Protein 2NML (pdb70)

Solvent-accessible surface area: 6786 Å² total; per-residue (Å²): 64,68,0,38,5,75,10,32,58,80,193,48,64,150,31,161,82,157,39,79,53,143,29,3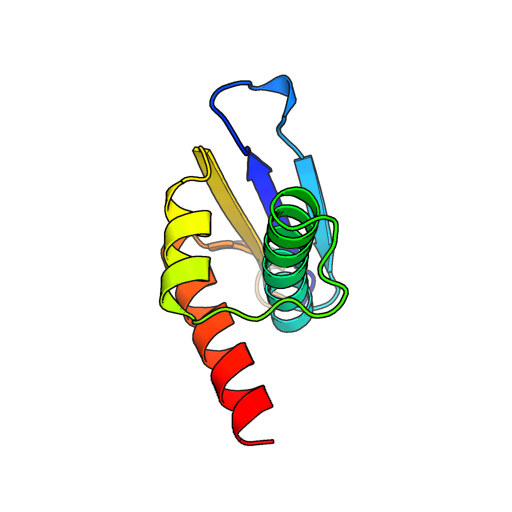0,88,76,0,0,84,12,0,8,125,53,12,67,74,68,32,89,172,130,68,111,136,51,140,95,63,128,54,73,57,57,86,0,43,82,29,0,78,116,15,50,77,2,30,1,49,0,60,92,78,147,90,135,75,82,73,85,47,86,44,90,48,0,28,100,65,0,99,69,19,51,116,72,95,84,127,158

Organism: Homo sapiens (NCBI:txid9606)

Sequence (100 aa):
SHTILLVQPTKRPEGRTYADYESVNECMEGVCKMYEEHLKRMNPNSPSITYDISQLFDFIDDLADLSCLVYRADTQTYQPYNKDWIKEKIYVLLRRQAQQ

GO terms:
  GO:0008327 methyl-CpG binding (F, IDA)
  GO:0034709 met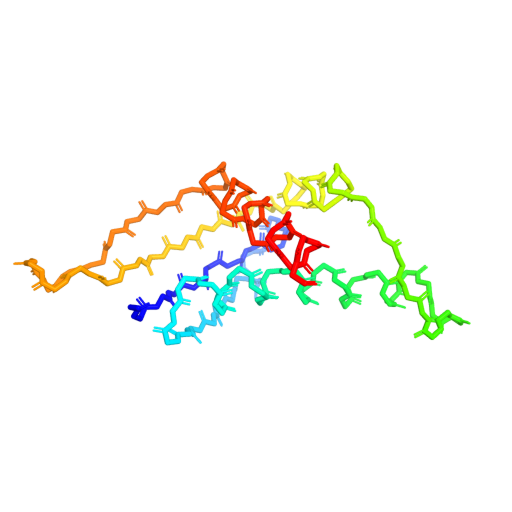hylosome (C, IDA)
  GO:0005515 protein binding (F, IPI)
  GO:0006139 nucleobase-containing compound metabolic process (P, TAS)
  GO:0006213 pyrimidine nucleoside metabolic process (P, TAS)
  GO:0005634 nucleus (C, IDA)
  GO:0030496 midbody (C, IDA)
  GO:0003723 RNA binding (F, HDA)

CATH classification: 3.30.2260.10

InterPro domains:
  IPR000781 Enhancer of rudimentary [PF01133] (2-101)
  IPR000781 Enhancer of rudimentary [PIRSF016393] (1-101)
  IPR000781 Enhancer of rudimentary [PS01290] (52-68)
  IPR000781 Enhancer of rudimentary [PTHR12373] (2-100)
  IPR035912 Enhancer of rudimentary superfamily [G3DSA:3.30.2260.10] (1-104)
  IPR035912 Enhancer of rudimentary superfamily [SSF143875] (2-101)

Foldseek 3Di:
DKKKKWFAQDPPPVRIDIDIDPDLLVVLVVLVVVVVVVQCVVVVVDPDDDDDLVVSLVSLVNTPAIWMWPADPVVRGTDIDGSVVSSVVNVVSVVVVVVD

Nearest PDB structures (foldseek):
  7cnc-assembly1_A  TM=9.936E-01  e=7.985E-19  Homo sapiens
  7x39-assembly1_A  TM=9.941E-01  e=1.436E-17  Homo sapiens
  7x39-assembly2_D  TM=9.907E-01  e=1.531E-17  Homo sapiens
  1wwq-assembly1_A  TM=8.778E-01  e=9.244E-17  Mus musculus
  7o6n-assembly1_A  TM=9.318E-01  e=7.547E-11  Caenorhabditis elegans

Structure (mmCIF, N/CA/C/O backbone):
data_2NML
#
_entry.id   2NML
#
_cell.length_a   53.739
_cell.length_b   53.739
_cell.length_c   67.448
_cell.angle_alpha   90.000
_cell.angle_beta   90.000
_cell.angle_gamma   120.000
#
_symmetry.space_group_name_H-M   'P 31 2 1'
#
loop_
_entity.id
_entity.type
_entity.pdbx_description
1 polymer 'Enhancer of rudimentary homolog'
2 water water
#
loop_
_atom_site.group_PDB
_atom_site.id
_atom_site.type_symbol
_atom_site.label_atom_id
_atom_site.label_alt_id
_atom_site.label_comp_id
_atom_site.label_asym_id
_atom_site.label_entity_id
_atom_site.label_seq_id
_atom_site.pdbx_PDB_ins_code
_atom_site.Cartn_x
_atom_site.Cartn_y
_atom_site.Cartn_z
_atom_site.occupancy
_atom_site.B_iso_or_equiv
_atom_site.auth_seq_id
_atom_site.auth_comp_id
_atom_site.auth_asym_id
_atom_site.auth_atom_id
_atom_site.pdbx_PDB_model_num
ATOM 1 N N . SER A 1 2 ? 38.228 49.271 10.553 1.00 21.72 2 SER A N 1
ATOM 2 C CA . SER A 1 2 ? 37.825 49.270 9.117 1.00 20.15 2 SER A CA 1
ATOM 3 C C . SER A 1 2 ? 38.130 50.625 8.487 1.00 20.47 2 SER 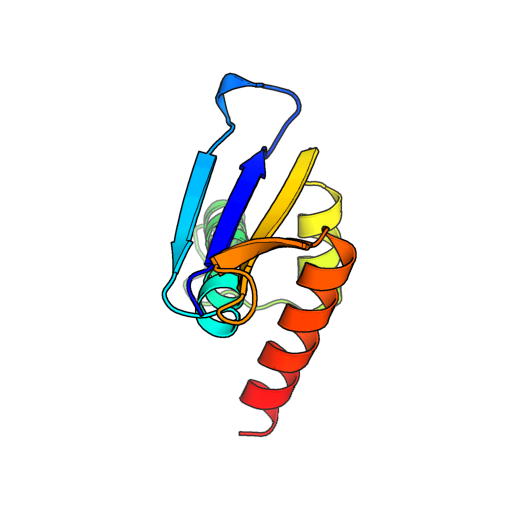A C 1
ATOM 4 O O . SER A 1 2 ? 37.875 51.665 9.095 1.00 19.59 2 SER A O 1
ATOM 7 N N . HIS A 1 3 ? 38.678 50.595 7.275 1.00 18.58 3 HIS A N 1
ATOM 8 C CA . HIS A 1 3 ? 39.035 51.803 6.531 1.00 17.63 3 HIS A CA 1
ATOM 9 C C . HIS A 1 3 ? 37.874 52.789 6.563 1.00 16.18 3 HIS A C 1
ATOM 10 O O . HIS A 1 3 ? 36.762 52.464 6.161 1.00 16.94 3 HIS A O 1
ATOM 17 N N . THR A 1 4 ? 38.149 53.999 7.041 1.00 14.40 4 THR A N 1
ATOM 18 C CA . THR A 1 4 ? 37.121 55.029 7.150 1.00 13.72 4 THR A CA 1
ATOM 19 C C . THR A 1 4 ? 37.571 56.310 6.459 1.00 14.39 4 THR A C 1
ATOM 20 O O . THR A 1 4 ? 38.701 56.763 6.636 1.00 16.21 4 THR A O 1
ATOM 24 N N . ILE A 1 5 ? 36.679 56.883 5.661 1.00 13.88 5 ILE A N 1
ATOM 25 C CA . ILE A 1 5 ? 36.972 58.112 4.928 1.00 12.50 5 ILE A CA 1
ATOM 26 C C . ILE A 1 5 ? 36.107 59.239 5.485 1.00 12.44 5 ILE A C 1
ATOM 27 O O . ILE A 1 5 ? 34.886 59.113 5.566 1.00 15.76 5 ILE A O 1
ATOM 32 N N . LEU A 1 6 ? 36.756 60.334 5.873 1.00 14.22 6 LEU A N 1
ATOM 33 C CA . LEU A 1 6 ? 36.074 61.495 6.442 1.00 11.88 6 LEU A CA 1
ATOM 34 C C . LEU A 1 6 ? 35.983 62.616 5.412 1.00 12.42 6 LEU A C 1
ATOM 35 O O . LEU A 1 6 ? 36.995 63.016 4.835 1.00 14.48 6 LEU A O 1
ATOM 40 N N . LEU A 1 7 ? 34.770 63.121 5.184 1.00 14.40 7 LEU A N 1
ATOM 41 C CA . LEU A 1 7 ? 34.547 64.202 4.225 1.00 13.28 7 LEU A CA 1
ATOM 42 C C . LEU A 1 7 ? 34.143 65.450 5.001 1.00 15.91 7 LEU A C 1
ATOM 43 O O . LEU A 1 7 ? 33.162 65.430 5.750 1.00 16.78 7 LEU A O 1
ATOM 48 N N . VAL A 1 8 ? 34.882 66.539 4.803 1.00 13.54 8 VAL A N 1
ATOM 49 C CA . VAL A 1 8 ? 34.605 67.774 5.526 1.00 16.42 8 VAL A CA 1
ATOM 50 C C . VAL A 1 8 ? 34.499 68.993 4.622 1.00 14.29 8 VAL A C 1
ATOM 51 O O . VAL A 1 8 ? 35.325 69.183 3.733 1.00 16.48 8 VAL A O 1
ATOM 55 N N . GLN A 1 9 ? 33.458 69.795 4.836 1.00 14.10 9 GLN A N 1
ATOM 56 C CA . GLN A 1 9 ? 33.298 71.054 4.109 1.00 12.21 9 GLN A CA 1
ATOM 57 C C . GLN A 1 9 ? 33.001 72.072 5.211 1.00 12.42 9 GLN A C 1
ATOM 58 O O . GLN A 1 9 ? 31.875 72.162 5.699 1.00 18.43 9 GLN A O 1
ATOM 64 N N . PRO A 1 10 ? 34.021 72.840 5.628 1.00 17.97 10 PRO A N 1
ATOM 65 C CA . PRO A 1 10 ? 33.889 73.854 6.682 1.00 20.53 10 PRO A CA 1
ATOM 66 C C . PRO A 1 10 ? 32.799 74.897 6.450 1.00 21.53 10 PRO A C 1
ATOM 67 O O . PRO A 1 10 ? 31.965 75.141 7.327 1.00 24.33 10 PRO A O 1
ATOM 71 N N . THR A 1 11 ? 32.806 75.513 5.272 1.00 21.57 11 THR A N 1
ATOM 72 C CA . THR A 1 11 ? 31.819 76.544 4.958 1.00 23.68 11 THR A CA 1
ATOM 73 C C . THR A 1 11 ? 31.157 76.309 3.607 1.00 30.82 11 THR A C 1
ATOM 74 O O . THR A 1 11 ? 31.430 75.314 2.938 1.00 27.67 11 THR A O 1
ATOM 78 N N . LYS A 1 12 ? 30.287 77.233 3.204 1.00 25.66 12 LYS A N 1
ATOM 79 C CA . LYS A 1 12 ? 29.603 77.109 1.923 1.00 22.88 12 LYS A CA 1
ATOM 80 C C . LYS A 1 12 ? 30.564 77.194 0.745 1.00 22.68 12 LYS A C 1
ATOM 81 O O . LYS A 1 12 ? 30.189 76.896 -0.388 1.00 30.98 12 LYS A O 1
A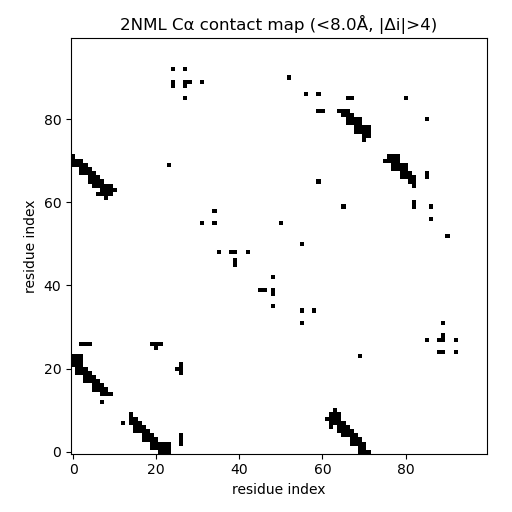TOM 87 N N . ARG A 1 13 ? 31.802 77.602 1.009 1.00 25.67 13 ARG A N 1
ATOM 88 C CA . ARG A 1 13 ? 32.804 77.699 -0.048 1.00 26.79 13 ARG A CA 1
ATOM 89 C C . ARG A 1 13 ? 33.152 76.279 -0.482 1.00 26.04 13 ARG A C 1
ATOM 90 O O . ARG A 1 13 ? 33.677 75.496 0.308 1.00 23.03 13 ARG A O 1
ATOM 92 N N . PRO A 1 14 ? 32.865 75.929 -1.745 1.00 27.02 14 PRO A N 1
ATOM 93 C CA . PRO A 1 14 ? 33.161 74.582 -2.247 1.00 25.90 14 PRO A CA 1
ATOM 94 C C . PRO A 1 14 ? 34.642 74.207 -2.256 1.00 25.80 14 PRO A C 1
ATOM 95 O O . PRO A 1 14 ? 34.992 73.039 -2.084 1.00 25.51 14 PRO A O 1
ATOM 99 N N . GLU A 1 15 ? 35.511 75.195 -2.444 1.00 24.08 15 GLU A N 1
ATOM 100 C CA . GLU A 1 15 ? 36.946 74.943 -2.485 1.00 23.71 15 GLU A CA 1
ATOM 101 C C . GLU A 1 15 ? 37.512 74.464 -1.151 1.00 20.75 15 GLU A C 1
ATOM 102 O O . GLU A 1 15 ? 38.655 74.002 -1.083 1.00 25.87 15 GLU A O 1
ATOM 108 N N . GLY A 1 16 ? 36.710 74.568 -0.096 1.00 19.66 16 GLY A N 1
ATOM 109 C CA . GLY A 1 16 ? 37.153 74.147 1.221 1.00 17.70 16 GLY A CA 1
ATOM 110 C C . GLY A 1 16 ? 36.923 72.671 1.493 1.00 18.08 16 GLY A C 1
ATOM 111 O O . GLY A 1 16 ? 37.313 72.163 2.547 1.00 17.90 16 GLY A O 1
ATOM 112 N N . ARG A 1 17 ? 36.283 71.986 0.553 1.00 16.44 17 ARG A N 1
ATOM 113 C CA . ARG A 1 17 ? 36.027 70.558 0.710 1.00 14.49 17 ARG A CA 1
ATOM 114 C C . ARG A 1 17 ? 37.344 69.795 0.781 1.00 20.63 17 ARG A C 1
ATOM 115 O O . ARG A 1 17 ? 38.241 69.996 -0.042 1.00 19.54 17 ARG A O 1
ATOM 123 N N . THR A 1 18 ? 37.465 68.931 1.781 1.00 16.01 18 THR A N 1
ATOM 124 C CA . THR A 1 18 ? 38.670 68.138 1.927 1.00 16.53 18 THR A CA 1
ATOM 125 C C . THR A 1 18 ? 38.317 66.801 2.563 1.00 17.25 18 THR A C 1
ATOM 126 O O . THR A 1 18 ? 37.201 66.608 3.048 1.00 14.64 18 THR A O 1
ATOM 130 N N . TYR A 1 19 ? 39.256 65.866 2.535 1.00 17.34 19 TYR A N 1
ATOM 131 C CA . TYR A 1 19 ? 39.013 64.567 3.133 1.00 14.83 19 TYR A CA 1
ATOM 132 C C . TYR A 1 19 ? 40.274 64.015 3.767 1.00 15.47 19 TYR A C 1
ATOM 133 O O . TYR A 1 19 ? 41.375 64.519 3.541 1.00 15.46 19 TYR A O 1
ATOM 142 N N . ALA A 1 20 ? 40.090 62.981 4.579 1.00 14.33 20 ALA A N 1
ATOM 143 C CA . ALA A 1 20 ? 41.191 62.297 5.243 1.00 13.33 20 ALA A CA 1
ATOM 144 C C . ALA A 1 20 ? 40.707 60.874 5.456 1.00 15.62 20 ALA A C 1
ATOM 145 O O . ALA A 1 20 ? 39.503 60.639 5.537 1.00 18.53 20 ALA A O 1
ATOM 147 N N . ASP A 1 21 ? 41.618 59.912 5.513 1.00 16.04 21 ASP A N 1
ATOM 148 C CA . ASP A 1 21 ? 41.177 58.550 5.759 1.00 15.17 21 ASP A CA 1
ATOM 149 C C . ASP A 1 21 ? 41.974 57.911 6.883 1.00 15.19 21 ASP A C 1
ATOM 150 O O . ASP A 1 21 ? 43.075 58.363 7.227 1.00 17.13 21 ASP A O 1
ATOM 155 N N . TYR A 1 22 ? 41.389 56.867 7.465 1.00 12.86 22 TYR A N 1
ATOM 156 C CA . TYR A 1 22 ? 41.961 56.198 8.624 1.00 15.09 22 TYR A CA 1
ATOM 157 C C . TYR A 1 22 ? 41.759 54.688 8.595 1.00 16.23 22 TYR A C 1
ATOM 158 O O . TYR A 1 22 ? 40.911 54.173 7.863 1.00 15.96 22 TYR A O 1
ATOM 167 N N . GLU A 1 23 ? 42.527 53.978 9.416 1.00 16.39 23 GLU A N 1
ATOM 168 C CA . GLU A 1 23 ? 42.420 52.521 9.478 1.00 16.90 23 GLU A CA 1
ATOM 169 C C . GLU A 1 23 ? 41.173 52.059 10.220 1.00 19.50 23 GLU A C 1
ATOM 170 O O . GLU A 1 23 ? 40.742 50.916 10.058 1.00 22.77 23 GLU A O 1
ATOM 176 N N . SER A 1 24 ? 40.601 52.937 11.040 1.00 15.25 24 SER A N 1
ATOM 177 C CA . SER A 1 24 ? 39.428 52.572 11.824 1.00 18.26 24 SER A CA 1
ATOM 178 C C . SER A 1 24 ? 38.513 53.749 12.122 1.00 18.55 24 SER A C 1
ATOM 179 O O . SER A 1 24 ? 38.891 54.913 11.967 1.00 16.30 24 SER A O 1
ATOM 182 N N . VAL A 1 25 ? 37.310 53.420 12.577 1.00 17.99 25 VAL A N 1
ATOM 183 C CA . VAL A 1 25 ? 36.316 54.418 12.940 1.00 16.75 25 VAL A CA 1
ATOM 184 C C . VAL A 1 25 ? 36.830 55.251 14.114 1.00 16.79 25 VAL A C 1
ATOM 185 O O . VAL A 1 25 ? 36.715 56.474 14.110 1.00 16.29 25 VAL A O 1
ATOM 189 N N . ASN A 1 26 ? 37.409 54.593 15.115 1.00 17.45 26 ASN A N 1
ATOM 190 C CA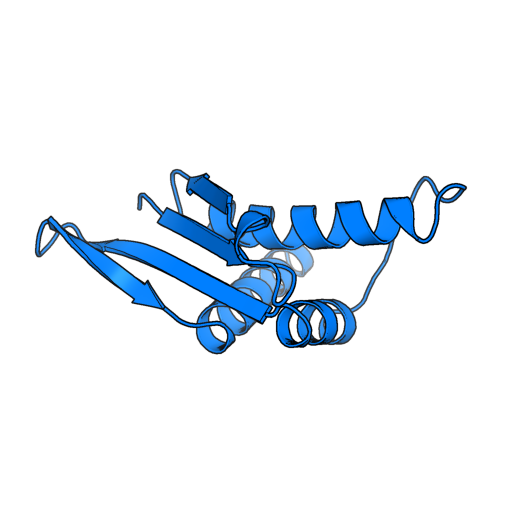 . ASN A 1 26 ? 37.922 55.317 16.272 1.00 15.91 26 ASN A CA 1
ATOM 191 C C . ASN A 1 26 ? 39.004 56.324 15.900 1.00 13.45 26 ASN A C 1
ATOM 192 O O . ASN A 1 26 ? 39.032 57.433 16.433 1.00 17.82 26 ASN A O 1
ATOM 197 N N . GLU A 1 27 ? 39.889 55.947 14.988 1.00 15.50 27 GLU A N 1
ATOM 198 C CA . GLU A 1 27 ? 40.935 56.866 14.566 1.00 17.04 27 GLU A CA 1
ATOM 199 C C . GLU A 1 27 ? 40.327 58.028 13.784 1.00 18.37 27 GLU A C 1
ATOM 200 O O . GLU A 1 27 ? 40.819 59.154 13.857 1.00 17.86 27 GLU A O 1
ATOM 206 N N . CYS A 1 28 ? 39.249 57.763 13.050 1.00 15.71 28 CYS A N 1
ATOM 207 C CA . CYS A 1 28 ? 38.578 58.820 12.300 1.00 14.43 28 CYS A CA 1
ATOM 208 C C . CYS A 1 28 ? 37.936 59.785 13.301 1.00 15.31 28 CYS A C 1
ATOM 209 O O . CYS A 1 28 ? 38.034 61.002 13.151 1.00 16.62 28 CYS A O 1
ATOM 212 N N . MET A 1 29 ? 37.279 59.239 14.321 1.00 16.83 29 MET A N 1
ATOM 213 C CA . MET A 1 29 ? 36.640 60.083 15.324 1.00 16.65 29 MET A CA 1
ATOM 214 C C . MET A 1 29 ? 37.700 60.931 16.026 1.00 19.07 29 MET A C 1
ATOM 215 O O . MET A 1 29 ? 37.467 62.097 16.327 1.00 15.79 29 MET A O 1
ATOM 220 N N . GLU A 1 30 ? 38.863 60.342 16.280 1.00 15.91 30 GLU A N 1
ATOM 221 C CA . GLU A 1 30 ? 39.959 61.072 16.910 1.00 18.09 30 GLU A CA 1
ATOM 222 C C . GLU A 1 30 ? 40.355 62.210 15.968 1.00 16.83 30 GLU A C 1
ATOM 223 O O . GLU A 1 30 ? 40.677 63.319 16.406 1.00 19.29 30 GLU A O 1
ATOM 229 N N . GLY A 1 31 ? 40.318 61.924 14.668 1.00 15.23 31 GLY A N 1
ATOM 230 C CA . GLY A 1 31 ? 40.647 62.930 13.672 1.00 18.54 31 GLY A CA 1
ATOM 231 C C . GLY A 1 31 ? 39.692 64.109 13.725 1.00 20.61 31 GLY A C 1
ATOM 232 O O . GLY A 1 31 ? 40.106 65.258 13.575 1.00 16.56 31 GLY A O 1
ATOM 233 N N . VAL A 1 32 ? 38.407 63.838 13.926 1.00 15.28 32 VAL A N 1
ATOM 234 C CA . VAL A 1 32 ? 37.438 64.925 14.008 1.00 16.04 32 VAL A CA 1
ATOM 235 C C . VAL A 1 32 ? 37.738 65.775 15.241 1.00 18.68 32 VAL A C 1
ATOM 236 O O . VAL A 1 32 ? 37.698 67.004 15.180 1.00 17.62 32 VAL A O 1
ATOM 240 N N . CYS A 1 33 ? 38.044 65.119 16.356 1.00 15.28 33 CYS A N 1
ATOM 241 C CA . CYS A 1 33 ? 38.367 65.834 17.588 1.00 16.20 33 CYS A CA 1
ATOM 242 C C . CYS A 1 33 ? 39.603 66.703 17.394 1.00 21.19 33 CYS A C 1
ATOM 243 O O . CYS A 1 33 ? 39.647 67.838 17.863 1.00 19.32 33 CYS A O 1
ATOM 246 N N . LYS A 1 34 ? 40.610 66.170 16.709 1.00 16.78 34 LYS A N 1
ATOM 247 C CA . LYS A 1 34 ? 41.831 66.937 16.479 1.00 16.24 34 LYS A CA 1
ATOM 248 C C . LYS A 1 34 ? 41.556 68.147 15.598 1.00 19.27 34 LYS A C 1
ATOM 249 O O . LYS A 1 34 ? 42.186 69.193 15.759 1.00 19.55 34 LYS A O 1
ATOM 255 N N . MET A 1 35 ? 40.608 68.012 14.675 1.00 15.50 35 MET A N 1
ATOM 256 C CA . MET A 1 35 ? 40.237 69.122 13.804 1.00 20.54 35 MET A CA 1
ATOM 257 C C . MET A 1 35 ? 39.658 70.248 14.675 1.00 19.54 35 MET A C 1
ATOM 258 O O . MET A 1 35 ? 39.983 71.422 14.493 1.00 17.30 35 MET A O 1
ATOM 263 N N . TYR A 1 36 ? 38.802 69.885 15.625 1.00 18.53 36 TYR A N 1
ATOM 264 C CA . TYR A 1 36 ? 38.208 70.873 16.521 1.00 16.18 36 TYR A CA 1
ATOM 265 C C . TYR A 1 36 ? 39.292 71.482 17.405 1.00 16.72 36 TYR A C 1
ATOM 266 O O . TYR A 1 36 ? 39.330 72.694 17.625 1.00 17.21 36 TYR A O 1
ATOM 275 N N . GLU A 1 37 ? 40.183 70.635 17.907 1.00 18.75 37 GLU A N 1
ATOM 276 C CA . GLU A 1 37 ? 41.255 71.106 18.773 1.00 18.68 37 GLU A CA 1
ATOM 277 C C . GLU A 1 37 ? 42.166 72.100 18.059 1.00 19.04 37 GLU A C 1
ATOM 278 O O . GLU A 1 37 ? 42.656 73.048 18.675 1.00 16.78 37 GLU A O 1
ATOM 284 N N . GLU A 1 38 ? 42.383 71.895 16.763 1.00 17.47 38 GLU A N 1
ATOM 285 C CA . GLU A 1 38 ? 43.220 72.810 15.991 1.00 20.58 38 GLU A CA 1
ATOM 286 C C . GLU A 1 38 ? 42.508 74.158 15.902 1.00 20.02 38 GLU A C 1
ATOM 287 O O . GLU A 1 38 ? 43.140 75.211 15.988 1.00 19.01 38 GLU A O 1
ATOM 293 N N . HIS A 1 39 ? 41.190 74.116 15.728 1.00 18.86 39 HIS A N 1
ATOM 294 C CA . HIS A 1 39 ? 40.389 75.335 15.661 1.00 18.85 39 HIS A CA 1
ATOM 295 C C . HIS A 1 39 ? 40.504 76.081 16.993 1.00 18.22 39 HIS A C 1
ATOM 296 O O . HIS A 1 39 ? 40.699 77.300 17.020 1.00 18.64 39 HIS A O 1
ATOM 303 N N . LEU A 1 40 ? 40.387 75.347 18.097 1.00 18.07 40 LEU A N 1
ATOM 304 C CA . LEU A 1 40 ? 40.488 75.952 19.423 1.00 20.17 40 LEU A CA 1
ATOM 305 C C . LEU A 1 40 ? 41.861 76.568 19.663 1.00 23.77 40 LEU A C 1
ATOM 306 O O . LEU A 1 40 ? 41.970 77.621 20.293 1.00 24.57 40 LEU A O 1
ATOM 311 N N . LYS A 1 41 ? 42.907 75.916 19.164 1.00 18.08 41 LYS A N 1
ATOM 312 C CA . LYS A 1 41 ? 44.256 76.444 19.333 1.00 21.48 41 LYS A CA 1
ATOM 313 C C . LYS A 1 41 ? 44.374 77.792 18.622 1.00 20.39 41 LYS A C 1
ATOM 314 O O . LYS A 1 41 ? 44.991 78.725 19.140 1.00 23.29 41 LYS A O 1
ATOM 318 N N . ARG A 1 42 ? 43.770 77.891 17.441 1.00 18.95 42 ARG A N 1
ATOM 319 C CA . ARG A 1 42 ? 43.806 79.125 16.664 1.00 16.94 42 ARG A CA 1
ATOM 320 C C . ARG A 1 42 ? 43.013 80.242 17.342 1.00 20.77 42 ARG A C 1
ATOM 321 O O . ARG A 1 42 ? 43.403 81.409 17.278 1.00 23.84 42 ARG A O 1
ATOM 329 N N . MET A 1 43 ? 41.915 79.881 18.002 1.00 17.78 43 MET A N 1
ATOM 330 C CA . MET A 1 43 ? 41.076 80.865 18.684 1.00 19.73 43 MET A CA 1
ATOM 331 C C . MET A 1 43 ? 41.567 81.207 20.097 1.00 18.84 43 MET A C 1
ATOM 332 O O . MET A 1 43 ? 41.062 82.137 20.730 1.00 21.46 43 MET A O 1
ATOM 337 N N . ASN A 1 44 ? 42.539 80.441 20.590 1.00 17.06 44 ASN A N 1
ATOM 338 C CA . ASN A 1 44 ? 43.123 80.648 21.920 1.00 21.62 44 ASN A CA 1
ATOM 339 C C . ASN A 1 44 ? 44.629 80.440 21.750 1.00 25.77 44 ASN A C 1
ATOM 340 O O . ASN A 1 44 ? 45.222 79.563 22.377 1.00 22.59 44 ASN A O 1
ATOM 345 N N . PRO A 1 45 ? 45.267 81.265 20.906 1.00 21.44 45 PRO A N 1
ATOM 346 C CA . PRO A 1 45 ? 46.702 81.207 20.601 1.00 22.85 45 PRO A CA 1
ATOM 347 C C . PRO A 1 45 ? 47.734 81.228 21.729 1.00 24.47 45 PRO A C 1
ATOM 348 O O . PRO A 1 45 ? 48.837 80.711 21.554 1.00 31.78 45 PRO A O 1
ATOM 352 N N . ASN A 1 46 ? 47.405 81.818 22.870 1.00 23.03 46 ASN A N 1
ATOM 353 C CA . ASN A 1 46 ? 48.368 81.861 23.966 1.00 31.58 46 ASN A CA 1
ATOM 354 C C . ASN A 1 46 ? 48.094 80.794 25.022 1.00 33.42 46 ASN A C 1
ATOM 355 O O . ASN A 1 46 ? 48.616 80.861 26.134 1.00 34.05 46 ASN A O 1
ATOM 360 N N . SER A 1 47 ? 47.282 79.804 24.662 1.00 24.16 47 SER A N 1
ATOM 361 C CA . SER A 1 47 ? 46.945 78.720 25.579 1.00 27.95 47 SER A CA 1
ATOM 362 C C . SER A 1 47 ? 47.526 77.400 25.078 1.00 25.02 47 SER A C 1
ATOM 363 O O . SER A 1 47 ? 47.084 76.864 24.062 1.00 34.95 47 SER A O 1
ATOM 366 N N . PRO A 1 48 ? 48.538 76.863 25.781 1.00 27.53 48 PRO A N 1
ATOM 367 C CA . PRO A 1 48 ? 49.162 75.597 25.382 1.00 28.90 48 PRO A CA 1
ATOM 368 C C . PRO A 1 48 ? 48.311 74.381 25.747 1.00 35.76 48 PRO A C 1
ATOM 369 O O . PRO A 1 48 ? 48.559 73.274 25.273 1.00 52.19 48 PRO A O 1
ATOM 373 N N . SER A 1 49 ? 47.312 74.598 26.596 1.00 35.94 49 SER A N 1
ATOM 374 C CA . SER A 1 49 ? 46.418 73.529 27.025 1.00 46.35 49 SER A CA 1
ATOM 375 C C . SER A 1 49 ? 44.972 73.919 26.740 1.00 45.62 49 SER A C 1
ATOM 376 O O . SER A 1 49 ? 44.428 74.826 27.370 1.00 48.07 49 SER A O 1
ATOM 379 N N . ILE A 1 50 ? 44.357 73.235 25.782 1.00 37.38 50 ILE A N 1
ATOM 380 C CA . ILE A 1 50 ? 42.975 73.513 25.409 1.00 45.19 50 ILE A CA 1
ATOM 381 C C . ILE A 1 50 ? 42.034 72.485 26.019 1.00 37.43 50 ILE A C 1
ATOM 382 O O . ILE A 1 50 ? 42.274 71.278 25.928 1.00 44.07 50 ILE A O 1
ATOM 383 N N . THR A 1 51 ? 40.961 72.968 26.634 1.00 38.34 51 THR A N 1
ATOM 384 C CA . THR A 1 51 ? 39.980 72.085 27.253 1.00 41.71 51 THR A CA 1
ATOM 385 C C . THR A 1 51 ? 38.586 72.450 26.760 1.00 41.88 51 THR A C 1
ATOM 386 O O . THR A 1 51 ? 38.292 73.621 26.516 1.00 36.85 51 THR A O 1
ATOM 390 N N . TYR A 1 52 ? 37.728 71.446 26.611 1.00 23.48 52 TYR A N 1
ATOM 391 C CA . TYR A 1 52 ? 36.370 71.685 26.144 1.00 20.37 52 TYR A CA 1
ATOM 392 C C . TYR A 1 52 ? 35.421 70.581 26.595 1.00 26.83 52 TYR A C 1
ATOM 393 O O . TYR A 1 52 ? 35.857 69.490 26.955 1.00 31.05 52 TYR A O 1
ATOM 402 N N . ASP A 1 53 ? 34.123 70.870 26.590 1.00 27.50 53 ASP A N 1
ATOM 403 C CA . ASP A 1 53 ? 33.147 69.861 26.968 1.00 35.15 53 ASP A CA 1
ATOM 404 C C . ASP A 1 53 ? 32.546 69.302 25.682 1.00 35.65 53 ASP A C 1
ATOM 405 O O . ASP A 1 53 ? 32.672 69.913 24.617 1.00 28.55 53 ASP A O 1
ATOM 410 N N . ILE A 1 54 ? 31.908 68.141 25.777 1.00 30.52 54 ILE A N 1
ATOM 411 C CA . ILE A 1 54 ? 31.315 67.494 24.614 1.00 31.22 54 ILE A CA 1
ATOM 412 C C . ILE A 1 54 ? 30.324 68.366 23.846 1.00 29.48 54 ILE A C 1
ATOM 413 O O . ILE A 1 54 ? 30.273 68.317 22.618 1.00 28.15 54 ILE A O 1
ATOM 418 N N . SER A 1 55 ? 29.541 69.168 24.560 1.00 25.05 55 SER A N 1
ATOM 419 C CA . SER A 1 55 ? 28.551 70.011 23.898 1.00 23.02 55 SER A CA 1
ATOM 420 C C . SER A 1 55 ? 29.183 71.043 22.974 1.00 20.91 55 SER A C 1
ATOM 421 O O . SER A 1 55 ? 28.602 71.406 21.954 1.00 25.05 55 SER A O 1
ATOM 424 N N . GLN A 1 56 ? 30.371 71.517 23.334 1.00 22.76 56 GLN A N 1
ATOM 425 C CA . GLN A 1 56 ? 31.062 72.510 22.520 1.00 21.67 56 GLN A CA 1
ATOM 426 C C . GLN A 1 56 ? 31.566 71.888 21.221 1.00 20.82 56 GLN A C 1
ATOM 427 O O . GLN A 1 56 ? 31.542 72.529 20.169 1.00 22.38 56 GLN A O 1
ATOM 433 N N . LEU A 1 57 ? 32.020 70.641 21.300 1.00 27.05 57 LEU A N 1
ATOM 434 C CA . LEU A 1 57 ? 32.493 69.929 20.118 1.00 24.02 57 LEU A CA 1
ATOM 435 C C . LEU A 1 57 ? 31.286 69.669 19.222 1.00 21.13 57 LEU A C 1
ATOM 436 O O . LEU A 1 57 ? 31.375 69.767 17.996 1.00 21.87 57 LEU A O 1
ATOM 441 N N . PHE A 1 58 ? 30.154 69.336 19.837 1.00 22.26 58 PHE A N 1
ATOM 442 C CA . PHE A 1 58 ? 28.936 69.089 19.073 1.00 24.46 58 PHE A CA 1
ATOM 443 C C . PHE A 1 58 ? 28.498 70.364 18.359 1.00 26.84 58 PHE A C 1
ATOM 444 O O . PHE A 1 58 ? 28.064 70.318 17.209 1.00 22.38 58 PHE A O 1
ATOM 452 N N . ASP A 1 59 ? 28.611 71.502 19.039 1.00 22.90 59 ASP A N 1
ATOM 453 C CA . ASP A 1 59 ? 28.227 72.775 18.433 1.00 23.72 59 ASP A CA 1
ATOM 454 C C . ASP A 1 59 ? 29.111 73.059 17.223 1.00 24.44 59 ASP A C 1
ATOM 455 O O . ASP A 1 59 ? 28.637 73.538 16.194 1.00 22.85 59 ASP A O 1
ATOM 460 N N . PHE A 1 60 ? 30.399 72.762 17.362 1.00 22.62 60 PHE A N 1
ATOM 461 C CA . PHE A 1 60 ? 31.371 72.963 16.288 1.00 25.02 60 PHE A CA 1
ATOM 462 C C . PHE A 1 60 ? 30.972 72.141 15.067 1.00 21.68 60 PHE A C 1
ATOM 463 O O . PHE A 1 60 ? 30.978 72.632 13.937 1.00 20.67 60 PHE A O 1
ATOM 471 N N . ILE A 1 61 ? 30.634 70.880 15.307 1.00 20.80 61 ILE A N 1
ATOM 472 C CA . ILE A 1 61 ? 30.227 69.988 14.237 1.00 21.63 61 ILE A CA 1
ATOM 473 C C . ILE A 1 61 ? 28.967 70.513 13.559 1.00 21.76 61 ILE A C 1
ATOM 474 O O . ILE A 1 61 ? 28.862 70.475 12.335 1.00 22.23 61 ILE A O 1
ATOM 479 N N . ASP A 1 62 ? 28.020 71.022 14.346 1.00 20.86 62 ASP A N 1
ATOM 480 C CA . ASP A 1 62 ? 26.789 71.553 13.771 1.00 23.29 62 ASP A CA 1
ATOM 481 C C . ASP A 1 62 ? 27.062 72.735 12.851 1.00 22.44 62 ASP A C 1
ATOM 482 O O . ASP A 1 62 ? 26.371 72.919 11.851 1.00 24.60 62 ASP A O 1
ATOM 487 N N . ASP A 1 63 ? 28.067 73.534 13.193 1.00 21.00 63 ASP A N 1
ATOM 488 C CA . ASP A 1 63 ? 28.403 74.713 12.400 1.00 23.45 63 ASP A CA 1
ATOM 489 C C . ASP A 1 63 ? 29.090 74.413 11.073 1.00 22.55 63 ASP A C 1
ATOM 490 O O . ASP A 1 63 ? 29.096 75.251 10.171 1.00 23.06 63 ASP A O 1
ATOM 495 N N . LEU A 1 64 ? 29.687 73.233 10.953 1.00 18.88 64 LEU A N 1
ATOM 496 C CA . LEU A 1 64 ? 30.344 72.863 9.706 1.00 18.85 64 LEU A CA 1
ATOM 497 C C . LEU A 1 64 ? 29.280 72.764 8.621 1.00 20.58 64 LEU A C 1
ATOM 498 O O . LEU A 1 64 ? 28.177 72.292 8.875 1.00 20.53 64 LEU A O 1
ATOM 503 N N . ALA A 1 65 ? 29.607 73.211 7.413 1.00 19.33 65 ALA A N 1
ATOM 504 C CA . ALA A 1 65 ? 28.650 73.152 6.316 1.00 18.97 65 ALA A CA 1
ATOM 505 C C . ALA A 1 65 ? 28.287 71.702 5.996 1.00 19.64 65 ALA A C 1
ATOM 506 O O . ALA A 1 65 ? 27.140 71.394 5.674 1.00 19.54 65 ALA A O 1
ATOM 508 N N . ASP A 1 66 ? 29.262 70.805 6.097 1.00 20.25 66 ASP A N 1
ATOM 509 C CA . ASP A 1 66 ? 29.013 69.399 5.803 1.00 14.37 66 ASP A CA 1
ATOM 510 C C . ASP A 1 66 ? 30.070 68.537 6.479 1.00 17.74 66 ASP A C 1
ATOM 511 O O . ASP A 1 66 ? 31.254 68.872 6.476 1.00 20.21 66 ASP A O 1
ATOM 516 N N . LEU A 1 67 ? 29.633 67.441 7.084 1.00 16.89 67 LEU A N 1
ATOM 517 C CA . LEU A 1 67 ? 30.556 66.507 7.715 1.00 14.22 67 LEU A CA 1
ATOM 518 C C . LEU A 1 67 ? 29.917 65.135 7.624 1.00 17.72 67 LEU A C 1
ATOM 519 O O . LEU A 1 67 ? 28.787 64.944 8.062 1.00 17.95 67 LEU A O 1
ATOM 524 N N . SER A 1 68 ? 30.636 64.184 7.044 1.00 14.82 68 SER A N 1
ATOM 525 C CA . SER A 1 68 ? 30.115 62.832 6.917 1.00 15.50 68 SER A CA 1
ATOM 526 C C . SER A 1 68 ? 31.281 61.873 6.774 1.00 16.78 68 SER A C 1
ATOM 527 O O . SER A 1 68 ? 32.430 62.298 6.624 1.00 15.67 68 SER A O 1
ATOM 530 N N . CYS A 1 69 ? 31.003 60.577 6.838 1.00 15.22 69 CYS A N 1
ATOM 531 C CA . CYS A 1 69 ? 32.075 59.608 6.665 1.00 15.74 69 CYS A CA 1
ATOM 532 C C . CYS A 1 69 ? 31.576 58.344 5.992 1.00 15.81 69 CYS A C 1
ATOM 533 O O . CYS A 1 69 ? 30.367 58.119 5.868 1.00 16.76 69 CYS A O 1
ATOM 536 N N . LEU A 1 70 ? 32.527 57.538 5.541 1.00 13.61 70 LEU A N 1
ATOM 537 C CA . LEU A 1 70 ? 32.253 56.287 4.852 1.00 14.22 70 LEU A CA 1
ATOM 538 C C . LEU A 1 70 ? 33.106 55.206 5.509 1.00 16.78 70 LEU A C 1
ATOM 539 O O . LEU A 1 70 ? 34.322 55.352 5.629 1.00 16.17 70 LEU A O 1
ATOM 544 N N . VAL A 1 71 ? 32.465 54.121 5.931 1.00 15.72 71 VAL A N 1
ATOM 545 C CA . VAL A 1 71 ? 33.164 53.031 6.604 1.00 15.95 71 VAL A CA 1
ATOM 546 C C . VAL A 1 71 ? 33.099 51.755 5.778 1.00 14.14 71 VAL A C 1
ATOM 547 O O . VAL A 1 71 ? 32.020 51.305 5.388 1.00 17.08 71 VAL A O 1
ATOM 551 N N . TYR A 1 72 ? 34.260 51.170 5.515 1.00 15.10 72 TYR A N 1
ATOM 552 C CA . TYR A 1 72 ? 34.312 49.955 4.718 1.00 16.43 72 TYR A CA 1
ATOM 553 C C . TYR A 1 72 ? 33.642 48.773 5.402 1.00 16.68 72 TYR A C 1
ATOM 554 O O . TYR A 1 72 ? 33.829 48.535 6.596 1.00 20.23 72 TYR A O 1
ATOM 563 N N . ARG A 1 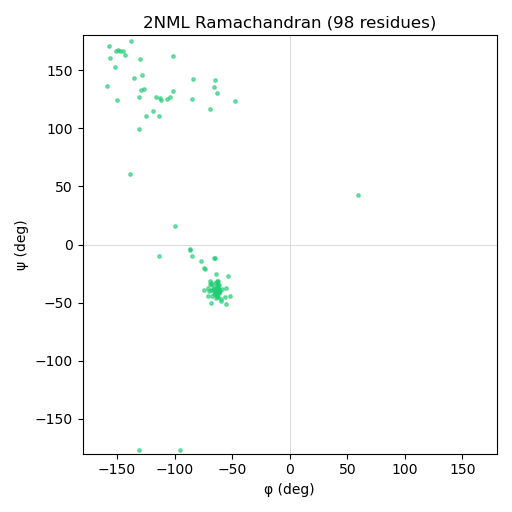73 ? 32.856 48.043 4.619 1.00 16.75 73 ARG A N 1
ATOM 564 C CA . ARG A 1 73 ? 32.148 46.864 5.103 1.00 22.35 73 ARG A CA 1
ATOM 565 C C . ARG A 1 73 ? 32.642 45.664 4.306 1.00 20.63 73 ARG A C 1
ATOM 566 O O . ARG A 1 73 ? 32.432 45.583 3.101 1.00 20.60 73 ARG A O 1
ATOM 574 N N . ALA A 1 74 ? 33.303 44.740 4.993 1.00 28.57 74 ALA A N 1
ATOM 575 C CA . ALA A 1 74 ? 33.862 43.553 4.356 1.00 27.02 74 ALA A CA 1
ATOM 576 C C . ALA A 1 74 ? 32.824 42.627 3.733 1.00 28.40 74 ALA A C 1
ATOM 577 O O . ALA A 1 74 ? 33.104 41.967 2.734 1.00 28.84 74 ALA A O 1
ATOM 579 N N . ASP A 1 75 ? 31.633 42.571 4.318 1.00 31.76 75 ASP A N 1
ATOM 580 C CA . ASP A 1 75 ? 30.579 41.702 3.799 1.00 35.28 75 ASP A CA 1
ATOM 581 C C . ASP A 1 75 ? 30.199 42.021 2.358 1.00 36.48 75 ASP A C 1
ATOM 582 O O . ASP A 1 75 ? 29.939 41.119 1.562 1.00 33.88 75 ASP A O 1
ATOM 587 N N . THR A 1 76 ? 30.173 43.306 2.021 1.00 29.69 76 THR A N 1
ATOM 588 C CA . THR A 1 76 ? 29.800 43.728 0.678 1.00 26.45 76 THR A CA 1
ATOM 589 C C . THR A 1 76 ? 30.952 44.363 -0.097 1.00 19.86 76 THR A C 1
ATOM 590 O O . THR A 1 76 ? 30.844 44.594 -1.299 1.00 25.30 76 THR A O 1
ATOM 594 N N . GLN A 1 77 ? 32.050 44.629 0.601 1.00 19.12 77 GLN A N 1
ATOM 595 C CA . GLN A 1 77 ? 33.219 45.265 0.005 1.00 24.57 77 GLN A CA 1
ATOM 596 C C . GLN A 1 77 ? 32.847 46.626 -0.571 1.00 26.72 77 GLN A C 1
ATOM 597 O O . GLN A 1 77 ? 33.263 46.995 -1.672 1.00 22.44 77 GLN A O 1
ATOM 603 N N . THR A 1 78 ? 32.045 47.361 0.194 1.00 20.16 78 THR A N 1
ATOM 604 C CA . THR A 1 78 ? 31.601 48.699 -0.183 1.00 16.99 78 THR A CA 1
ATOM 605 C C . THR A 1 78 ? 31.689 49.571 1.064 1.00 14.93 78 THR A C 1
ATOM 606 O O . THR A 1 78 ? 31.995 49.076 2.144 1.00 17.11 78 THR A O 1
ATOM 610 N N . TYR A 1 79 ? 31.421 50.865 0.908 1.00 16.35 79 TYR A N 1
ATOM 611 C CA . TYR A 1 79 ? 31.490 51.808 2.017 1.00 16.18 79 TYR A CA 1
ATOM 612 C C . TYR A 1 79 ? 30.129 52.264 2.508 1.00 15.67 79 TYR A C 1
ATOM 613 O O . TYR A 1 79 ? 29.312 52.767 1.738 1.00 17.84 79 TYR A O 1
ATOM 622 N N . GLN A 1 80 ? 29.901 52.089 3.804 1.00 15.37 80 GLN A N 1
ATOM 623 C CA . GLN A 1 80 ? 28.646 52.492 4.427 1.00 18.48 80 GLN A CA 1
ATOM 624 C C . GLN A 1 80 ? 28.703 53.970 4.813 1.00 17.15 80 GLN A C 1
ATOM 625 O O . GLN A 1 80 ? 29.614 54.401 5.514 1.00 18.39 80 GLN A O 1
ATOM 631 N N . PRO A 1 81 ? 27.732 54.765 4.345 1.00 16.11 81 PRO A N 1
ATOM 632 C CA . PRO A 1 81 ? 27.720 56.192 4.679 1.00 15.92 81 PRO A CA 1
ATOM 633 C C . PRO A 1 81 ? 27.069 56.490 6.027 1.00 17.46 81 PRO A C 1
ATOM 634 O O . PRO A 1 81 ? 26.080 55.855 6.407 1.00 18.06 81 PRO A O 1
ATOM 638 N N . TYR A 1 82 ? 27.637 57.456 6.743 1.00 17.80 82 TYR A N 1
ATOM 639 C CA . TYR A 1 82 ? 27.126 57.883 8.043 1.00 14.93 82 TYR A CA 1
ATOM 640 C C . TYR A 1 82 ? 27.125 59.410 8.086 1.00 19.78 82 TYR A C 1
ATOM 641 O O . TYR A 1 82 ? 28.028 60.051 7.546 1.00 18.07 82 TYR A O 1
ATOM 650 N N . ASN A 1 83 ? 26.113 59.987 8.729 1.00 18.76 83 ASN A N 1
ATOM 651 C CA . ASN A 1 83 ? 25.985 61.439 8.808 1.00 16.70 83 ASN A CA 1
ATOM 652 C C . ASN A 1 83 ? 26.559 62.076 10.074 1.00 16.68 83 ASN A C 1
ATOM 653 O O . ASN A 1 83 ? 27.152 61.397 10.916 1.00 19.22 83 ASN A O 1
ATOM 658 N N . LYS A 1 84 ? 26.385 63.392 10.189 1.00 18.75 84 LYS A N 1
ATOM 659 C CA . LYS A 1 84 ? 26.876 64.149 11.338 1.00 22.58 84 LYS A CA 1
ATOM 660 C C . LYS A 1 84 ? 26.443 63.582 12.680 1.00 20.15 84 LYS A C 1
ATOM 661 O O . LYS A 1 84 ? 27.241 63.513 13.613 1.00 22.66 84 LYS A O 1
ATO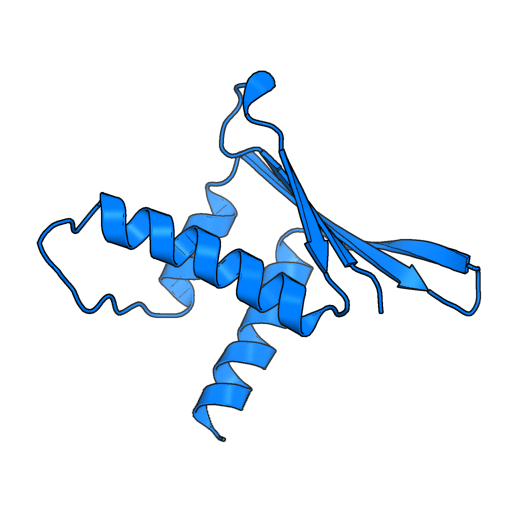M 667 N N . ASP A 1 85 ? 25.171 63.205 12.790 1.00 17.10 85 ASP A N 1
ATOM 668 C CA . ASP A 1 85 ? 24.663 62.670 14.045 1.00 20.82 85 ASP A CA 1
ATOM 669 C C . ASP A 1 85 ? 25.355 61.383 14.467 1.00 17.88 85 ASP A C 1
ATOM 670 O O . ASP A 1 85 ? 25.631 61.181 15.647 1.00 19.69 85 ASP A O 1
ATOM 675 N N . TRP A 1 86 ? 25.632 60.511 13.504 1.00 19.10 86 TRP A N 1
ATOM 676 C CA . TRP A 1 86 ? 26.303 59.255 13.800 1.00 17.17 86 TRP A CA 1
ATOM 677 C C . TRP A 1 86 ? 27.713 59.572 14.297 1.00 15.33 86 TRP A C 1
ATOM 678 O O . TRP A 1 86 ? 28.206 58.954 15.240 1.00 18.40 86 TRP A O 1
ATOM 689 N N . ILE A 1 87 ? 28.353 60.541 13.651 1.00 17.22 87 ILE A N 1
ATOM 690 C CA . ILE A 1 87 ? 29.705 60.937 14.029 1.00 16.90 87 ILE A CA 1
ATOM 691 C C . ILE A 1 87 ? 29.716 61.510 15.446 1.00 17.39 87 ILE A C 1
ATOM 692 O O . ILE A 1 87 ? 30.567 61.152 16.259 1.00 19.22 87 ILE A O 1
ATOM 697 N N . LYS A 1 88 ? 28.765 62.386 15.750 1.00 18.42 88 LYS A N 1
ATOM 698 C CA . LYS A 1 88 ? 28.691 62.954 17.093 1.00 17.13 88 LYS A CA 1
ATOM 699 C C . 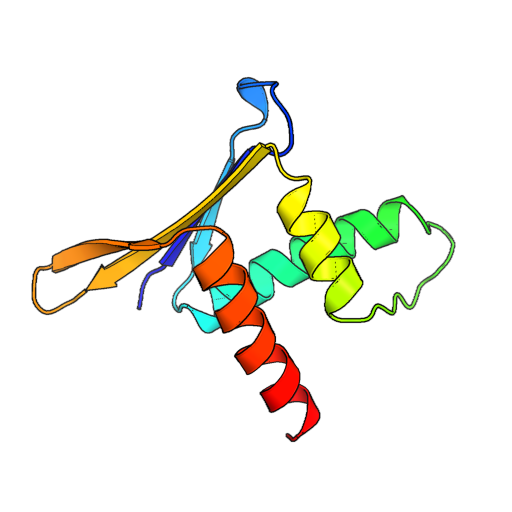LYS A 1 88 ? 28.579 61.831 18.123 1.00 19.05 88 LYS A C 1
ATOM 700 O O . LYS A 1 88 ? 29.262 61.841 19.147 1.00 20.53 88 LYS A O 1
ATOM 706 N N . GLU A 1 89 ? 27.718 60.856 17.851 1.00 20.87 89 GLU A N 1
ATOM 707 C CA . GLU A 1 89 ? 27.530 59.752 18.784 1.00 28.87 89 GLU A CA 1
ATOM 708 C C . GLU A 1 89 ? 28.761 58.865 18.952 1.00 23.13 89 GLU A C 1
ATOM 709 O O . GLU A 1 89 ? 29.058 58.421 20.061 1.00 24.56 89 GLU A O 1
ATOM 715 N N . LYS A 1 90 ? 29.481 58.609 17.862 1.00 19.76 90 LYS A N 1
ATOM 716 C CA . LYS A 1 90 ? 30.678 57.778 17.939 1.00 23.57 90 LYS A CA 1
ATOM 717 C C . LYS A 1 90 ? 31.786 58.503 18.690 1.00 22.99 90 LYS A C 1
ATOM 718 O O . LYS A 1 90 ? 32.615 57.873 19.348 1.00 24.21 90 LYS A O 1
ATOM 724 N N . ILE A 1 91 ? 31.801 59.827 18.581 1.00 19.60 91 ILE A N 1
ATOM 725 C CA . ILE A 1 91 ? 32.792 60.630 19.285 1.00 20.91 91 ILE A CA 1
ATOM 726 C C . ILE A 1 91 ? 32.469 60.572 20.773 1.00 29.77 91 ILE A C 1
ATOM 727 O O . ILE A 1 91 ? 33.362 60.465 21.612 1.00 25.79 91 ILE A O 1
ATOM 732 N N . TYR A 1 92 ? 31.181 60.625 21.097 1.00 24.84 92 TYR A N 1
ATOM 733 C CA . TYR A 1 92 ? 30.760 60.569 22.489 1.00 28.50 92 TYR A CA 1
ATOM 734 C C . TYR A 1 92 ? 31.230 59.267 23.134 1.00 23.70 92 TYR A C 1
ATOM 735 O O . TYR A 1 92 ? 31.815 59.285 24.217 1.00 37.26 92 TYR A O 1
ATOM 744 N N . VAL A 1 93 ? 30.992 58.141 22.465 1.00 23.23 93 VAL A N 1
ATOM 745 C CA . VAL A 1 93 ? 31.401 56.846 23.007 1.00 29.04 93 VAL A CA 1
ATOM 746 C C . VAL A 1 93 ? 32.919 56.768 23.146 1.00 30.45 93 VAL A C 1
ATOM 747 O O . VAL A 1 93 ? 33.435 56.148 24.075 1.00 33.60 93 VAL A O 1
ATOM 751 N N . LEU A 1 94 ? 33.629 57.402 22.218 1.00 26.90 94 LEU A N 1
ATOM 752 C CA . LEU A 1 94 ? 35.086 57.405 22.251 1.00 29.22 94 LEU A CA 1
ATOM 753 C C . LEU A 1 94 ? 35.601 58.207 23.437 1.00 22.68 94 LEU A C 1
ATOM 754 O O . LEU A 1 94 ? 36.438 57.732 24.203 1.00 33.75 94 LEU A O 1
ATOM 759 N N . LEU A 1 95 ? 35.093 59.425 23.586 1.00 23.54 95 LEU A N 1
ATOM 760 C CA . LEU A 1 95 ? 35.519 60.301 24.667 1.00 27.21 95 LEU A CA 1
ATOM 761 C C . LEU A 1 95 ? 35.139 59.784 26.050 1.00 39.30 95 LEU A C 1
ATOM 762 O O . LEU A 1 95 ? 35.908 59.924 27.001 1.00 34.15 95 LEU A O 1
ATOM 767 N N . ARG A 1 96 ? 33.960 59.180 26.165 1.00 36.25 96 ARG A N 1
ATOM 768 C CA . ARG A 1 96 ? 33.515 58.656 27.452 1.00 39.52 96 ARG A CA 1
ATOM 769 C C . ARG A 1 96 ? 34.362 57.450 27.849 1.00 32.66 96 ARG A C 1
ATOM 770 O O . ARG A 1 96 ? 34.634 57.231 29.030 1.00 44.08 96 ARG A O 1
ATOM 778 N N . ARG A 1 97 ? 34.783 56.673 26.857 1.00 32.59 97 ARG A N 1
ATOM 779 C CA . ARG A 1 97 ? 35.601 55.498 27.116 1.00 31.12 97 ARG A CA 1
ATOM 780 C C . ARG A 1 97 ? 37.002 55.912 27.557 1.00 41.86 97 ARG A C 1
ATOM 781 O O . ARG A 1 97 ? 37.546 55.359 28.512 1.00 51.25 97 ARG A O 1
ATOM 785 N N . GLN A 1 98 ? 37.582 56.889 26.865 1.00 34.33 98 GLN A N 1
ATOM 786 C CA . GLN A 1 98 ? 38.919 57.361 27.205 1.00 33.39 98 GLN A CA 1
ATOM 787 C C . GLN A 1 98 ? 38.905 57.988 28.591 1.00 49.69 98 GLN A C 1
ATOM 788 O O . GLN A 1 98 ? 39.926 58.032 29.278 1.00 48.53 98 GLN A O 1
ATOM 794 N N . ALA A 1 99 ? 37.736 58.473 28.994 1.00 47.00 99 ALA A N 1
ATOM 795 C CA . ALA A 1 99 ? 37.570 59.093 30.300 1.00 47.74 99 ALA A CA 1
ATOM 796 C C . ALA A 1 99 ? 37.548 58.027 31.391 1.00 44.85 99 ALA A C 1
ATOM 797 O O . ALA A 1 99 ? 38.114 58.218 32.467 1.00 48.08 99 ALA A O 1
ATOM 799 N N . GLN A 1 100 ? 36.897 56.903 31.105 1.00 48.10 100 GLN A N 1
ATOM 800 C CA . GLN A 1 100 ? 36.802 55.810 32.066 1.00 58.76 100 GLN A CA 1
ATOM 801 C C . GLN A 1 100 ? 37.998 54.865 31.995 1.00 71.09 100 GLN A C 1
ATOM 802 O O . GLN A 1 100 ? 38.114 53.940 32.800 1.00 88.16 100 GLN A O 1
ATOM 808 N N . GLN A 1 101 ? 38.886 55.095 31.032 1.00 73.77 101 GLN A N 1
ATOM 809 C CA . GLN A 1 101 ? 40.073 54.260 30.880 1.00 67.44 101 GLN A CA 1
ATOM 810 C C . GLN A 1 101 ? 41.186 54.730 31.812 1.00 75.02 101 GLN A C 1
ATOM 811 O O . GLN A 1 101 ? 41.372 55.962 31.898 1.00 60.74 101 GLN A O 1
#

B-factor: mean 28.27, std 13.6, range [11.88, 93.15]

Secondary structure (DSSP, 8-state):
--EEEEEE-SS-GGG-EEEEESSHHHHHHHHHHHHHHHHHHHSTT-SS----HHHHHHHHHHSSEEEEEEEETTTTEEEEE-HHHHHHHHHHHHHHHHH-

Radius of gyration: 14.14 Å; Cα contacts (8 Å, |Δi|>4): 131; chains: 1; bounding box: 24×40×35 Å